Protein AF-A0A1F8M2G5-F1 (afdb_monomer)

Sequence (60 aa):
MPETRHLDFIGKLNNASLPTRYPSDIRQAIMEYTEEVARDYLQQTEEVATWLKTRPSLIE

pLDDT: mean 91.21, std 10.9, range [48.25, 98.38]

Structure (mmCIF, N/CA/C/O backbone):
data_AF-A0A1F8M2G5-F1
#
_entry.id   AF-A0A1F8M2G5-F1
#
loop_
_atom_site.group_PDB
_atom_site.id
_atom_site.type_symbol
_atom_site.label_atom_id
_atom_site.label_alt_id
_atom_site.label_comp_id
_atom_site.label_asym_id
_atom_site.label_entity_id
_atom_site.label_seq_id
_atom_site.pdbx_PDB_ins_code
_atom_site.Cartn_x
_atom_site.Cartn_y
_atom_site.Cartn_z
_atom_site.occupancy
_atom_site.B_iso_or_equiv
_atom_site.auth_seq_id
_atom_site.auth_comp_id
_atom_site.auth_asym_id
_atom_site.auth_atom_id
_atom_site.pdbx_PDB_model_num
ATOM 1 N N . MET A 1 1 ? -17.749 -11.268 4.055 1.00 57.78 1 MET A N 1
ATOM 2 C CA . MET A 1 1 ? -17.939 -10.325 5.182 1.00 57.78 1 MET A CA 1
ATOM 3 C C . MET A 1 1 ? -16.905 -9.208 5.057 1.00 57.78 1 MET A C 1
ATOM 5 O O . MET A 1 1 ? -15.834 -9.503 4.534 1.00 57.78 1 MET A O 1
ATOM 9 N N . PRO A 1 2 ? -17.184 -7.965 5.497 1.00 64.62 2 PRO A N 1
ATOM 10 C CA . PRO A 1 2 ? -16.225 -6.852 5.415 1.00 64.62 2 PRO A CA 1
ATOM 11 C C . PRO A 1 2 ? -14.873 -7.191 6.058 1.00 64.62 2 PRO A C 1
ATOM 13 O O . PRO A 1 2 ? -13.824 -6.904 5.498 1.00 64.62 2 PRO A O 1
ATOM 16 N N . GLU A 1 3 ? -14.903 -7.914 7.178 1.00 78.12 3 GLU A N 1
ATOM 17 C CA . GLU A 1 3 ? -13.709 -8.318 7.931 1.00 78.12 3 GLU A CA 1
ATOM 18 C C . GLU A 1 3 ? -12.813 -9.287 7.147 1.00 78.12 3 GLU A C 1
ATOM 20 O O . GLU A 1 3 ? -11.600 -9.113 7.131 1.00 78.12 3 GLU A O 1
ATOM 25 N N . THR A 1 4 ? -13.393 -10.240 6.408 1.00 86.94 4 THR A N 1
ATOM 26 C CA . THR A 1 4 ? -12.629 -11.147 5.532 1.00 86.94 4 THR A CA 1
ATOM 27 C C . THR A 1 4 ? -11.893 -10.370 4.441 1.00 86.94 4 THR A C 1
ATOM 29 O O . THR A 1 4 ? -10.702 -10.568 4.252 1.00 86.94 4 THR A O 1
ATOM 32 N N . ARG A 1 5 ? -12.567 -9.408 3.793 1.00 93.00 5 ARG A N 1
ATOM 33 C CA . ARG A 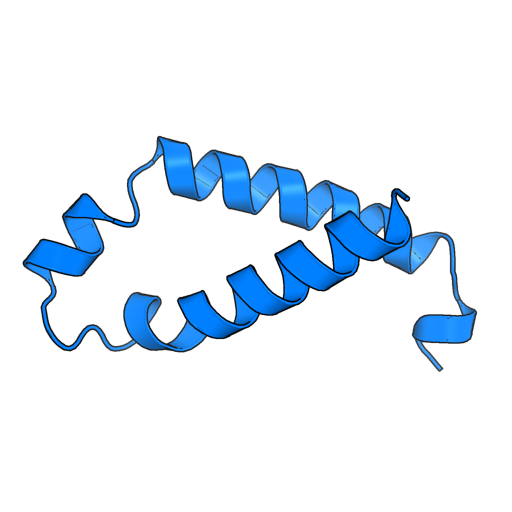1 5 ? -11.962 -8.581 2.736 1.00 93.00 5 ARG A CA 1
ATOM 34 C C . ARG A 1 5 ? -10.802 -7.730 3.262 1.00 93.00 5 ARG A C 1
ATOM 36 O O . ARG A 1 5 ? -9.799 -7.580 2.571 1.00 93.00 5 ARG A O 1
ATOM 43 N N . HIS A 1 6 ? -10.925 -7.175 4.468 1.00 94.00 6 HIS A N 1
ATOM 44 C CA . HIS A 1 6 ? -9.846 -6.402 5.087 1.00 94.00 6 HIS A CA 1
ATOM 45 C C . HIS A 1 6 ? -8.633 -7.279 5.422 1.00 94.00 6 HIS A C 1
ATOM 47 O O . HIS A 1 6 ? -7.506 -6.878 5.142 1.00 94.00 6 HIS A O 1
ATOM 53 N N . LEU A 1 7 ? -8.850 -8.486 5.955 1.00 93.25 7 LEU A N 1
ATOM 54 C CA . LEU A 1 7 ? -7.769 -9.439 6.228 1.00 93.25 7 LEU A CA 1
ATOM 55 C C . LEU A 1 7 ? -7.080 -9.917 4.941 1.00 93.25 7 LEU A C 1
ATOM 57 O O . LEU A 1 7 ? -5.850 -9.947 4.886 1.00 93.25 7 LEU A O 1
ATOM 61 N N . ASP A 1 8 ? -7.849 -10.208 3.890 1.00 95.94 8 ASP A N 1
ATOM 62 C CA . ASP A 1 8 ? -7.313 -10.583 2.576 1.00 95.94 8 ASP A CA 1
ATOM 63 C C . ASP A 1 8 ? -6.438 -9.461 1.996 1.00 95.94 8 ASP A C 1
ATOM 65 O O . ASP A 1 8 ? -5.333 -9.709 1.501 1.00 95.94 8 ASP A O 1
ATOM 69 N N . PHE A 1 9 ? -6.893 -8.207 2.104 1.00 96.75 9 PHE A N 1
ATOM 70 C CA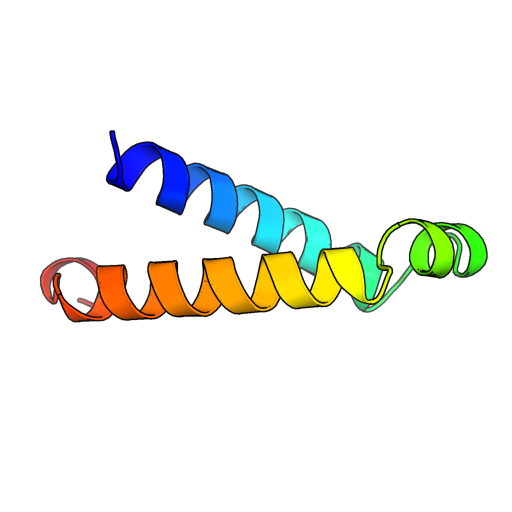 . PHE A 1 9 ? -6.113 -7.055 1.660 1.00 96.75 9 PHE A CA 1
ATOM 71 C C . PHE A 1 9 ? -4.835 -6.861 2.482 1.00 96.75 9 PHE A C 1
ATOM 73 O O . PHE A 1 9 ? -3.783 -6.609 1.899 1.00 96.75 9 PHE A O 1
ATOM 80 N N . ILE A 1 10 ? -4.877 -7.024 3.808 1.00 95.62 10 ILE A N 1
ATOM 81 C CA . ILE A 1 10 ? -3.669 -6.965 4.648 1.00 95.62 10 ILE A CA 1
ATOM 82 C C . ILE A 1 10 ? -2.649 -8.022 4.191 1.00 95.62 10 ILE A C 1
ATOM 84 O O . ILE A 1 10 ? -1.462 -7.717 4.058 1.00 95.62 10 ILE A O 1
ATOM 88 N N . GLY A 1 11 ? -3.104 -9.238 3.871 1.00 96.44 11 GLY A N 1
ATOM 89 C CA . GLY A 1 11 ? -2.256 -10.281 3.288 1.00 96.44 11 GLY A CA 1
ATOM 90 C C . GLY A 1 11 ? -1.645 -9.864 1.944 1.00 96.44 11 GLY A C 1
ATOM 91 O O . GLY A 1 11 ? -0.434 -9.988 1.739 1.00 96.44 11 GLY A O 1
ATOM 92 N N . LYS A 1 12 ? -2.459 -9.298 1.044 1.00 96.25 12 LYS A N 1
ATOM 93 C CA . LYS A 1 12 ? -2.008 -8.752 -0.250 1.00 96.25 12 LYS A CA 1
ATOM 94 C C . LYS A 1 12 ? -0.965 -7.639 -0.070 1.00 96.25 12 LYS A C 1
ATOM 96 O O . LYS A 1 12 ? 0.047 -7.630 -0.773 1.00 96.25 12 LYS A O 1
ATOM 101 N N . LEU A 1 13 ? -1.181 -6.730 0.880 1.00 96.75 13 LEU A N 1
ATOM 102 C CA . LEU A 1 13 ? -0.273 -5.627 1.194 1.00 96.75 13 LEU A CA 1
ATOM 103 C C . LEU A 1 13 ? 1.073 -6.141 1.722 1.00 96.75 13 LEU A C 1
ATOM 105 O O . LEU A 1 13 ? 2.125 -5.690 1.269 1.00 96.75 13 LEU A O 1
ATOM 109 N N . ASN A 1 14 ? 1.054 -7.133 2.617 1.00 96.62 14 ASN A N 1
ATOM 110 C CA . ASN A 1 14 ? 2.271 -7.762 3.129 1.00 96.62 14 ASN A CA 1
ATOM 111 C C . ASN A 1 14 ? 3.106 -8.397 2.004 1.00 96.62 14 ASN A C 1
ATOM 113 O O . ASN A 1 14 ? 4.320 -8.192 1.943 1.00 96.62 14 ASN A O 1
ATOM 117 N N . ASN A 1 15 ? 2.453 -9.092 1.069 1.00 95.50 15 ASN A N 1
ATOM 118 C CA . ASN A 1 15 ? 3.119 -9.713 -0.079 1.00 95.50 15 ASN A CA 1
ATOM 119 C C . ASN A 1 15 ? 3.736 -8.685 -1.039 1.00 95.50 15 ASN A C 1
ATOM 121 O O . ASN A 1 15 ? 4.772 -8.956 -1.639 1.00 95.50 15 ASN A O 1
ATOM 125 N N . ALA A 1 16 ? 3.150 -7.489 -1.150 1.00 95.44 16 ALA A N 1
ATOM 126 C CA . ALA A 1 16 ? 3.712 -6.405 -1.954 1.00 95.44 16 ALA A CA 1
ATOM 127 C C . ALA A 1 16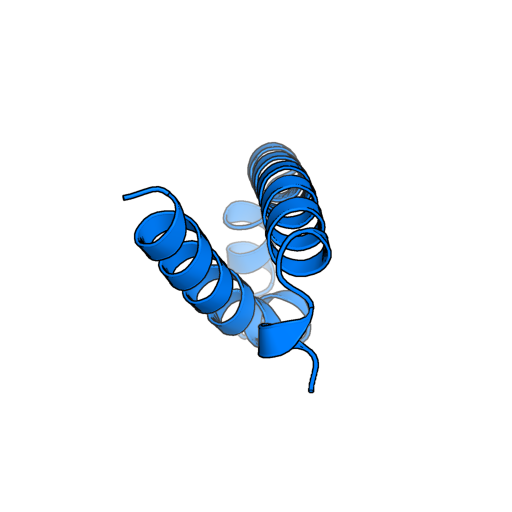 ? 4.929 -5.724 -1.298 1.00 95.44 16 ALA A C 1
ATOM 129 O O . ALA A 1 16 ? 5.696 -5.042 -1.977 1.00 95.44 16 ALA A O 1
ATOM 130 N N . SER A 1 17 ? 5.143 -5.901 0.010 1.00 94.06 17 SER A N 1
ATOM 131 C CA . SER A 1 17 ? 6.140 -5.131 0.766 1.00 94.06 17 SER A CA 1
ATOM 132 C C . SER A 1 17 ? 7.591 -5.377 0.337 1.00 94.06 17 SER A C 1
ATOM 134 O O . SER A 1 17 ? 8.407 -4.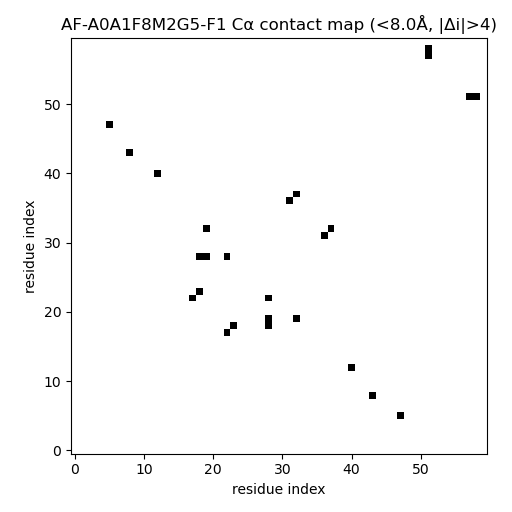460 0.382 1.00 94.06 17 SER A O 1
ATOM 136 N N . LEU A 1 18 ? 7.953 -6.607 -0.033 1.00 94.50 18 LEU A N 1
ATOM 137 C CA . LEU A 1 18 ? 9.297 -6.950 -0.503 1.00 94.50 18 LEU A CA 1
ATOM 138 C C . LEU A 1 18 ? 9.533 -6.543 -1.964 1.00 94.50 18 LEU A C 1
ATOM 140 O O . LEU A 1 18 ? 10.477 -5.783 -2.188 1.00 94.50 18 LEU A O 1
ATOM 144 N N . PRO A 1 19 ? 8.707 -6.962 -2.944 1.00 94.19 19 PRO A N 1
ATOM 145 C CA . PRO A 1 19 ? 8.962 -6.660 -4.354 1.00 94.19 19 PRO A CA 1
ATOM 146 C C . PRO A 1 19 ? 8.912 -5.160 -4.679 1.00 94.19 19 PRO A C 1
ATOM 148 O O . PRO A 1 19 ? 9.597 -4.723 -5.595 1.00 94.19 19 PR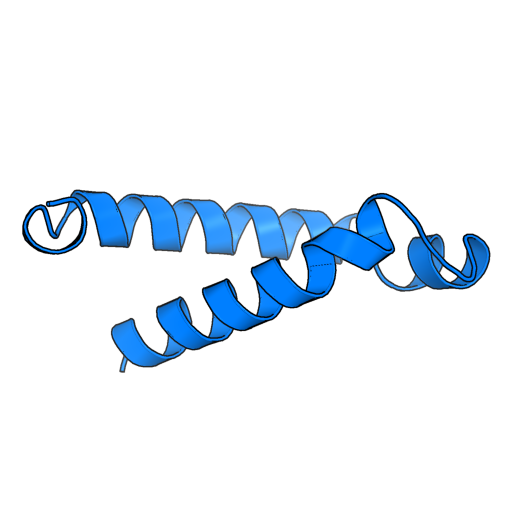O A O 1
ATOM 151 N N . THR A 1 20 ? 8.183 -4.350 -3.904 1.00 94.69 20 THR A N 1
ATOM 152 C CA . THR A 1 20 ? 8.170 -2.882 -4.078 1.00 94.69 20 THR A CA 1
ATOM 153 C C . THR A 1 20 ? 9.437 -2.185 -3.573 1.00 94.69 20 THR A C 1
ATOM 155 O O . THR A 1 20 ? 9.761 -1.099 -4.046 1.00 94.69 20 THR A O 1
ATOM 158 N N . ARG A 1 21 ? 10.174 -2.786 -2.628 1.00 95.31 21 ARG A N 1
ATOM 159 C CA . ARG A 1 21 ? 11.428 -2.229 -2.079 1.00 95.31 21 ARG A CA 1
ATOM 160 C C . ARG A 1 21 ? 12.669 -2.809 -2.748 1.00 95.31 21 ARG A C 1
ATOM 162 O O . ARG A 1 21 ? 13.630 -2.086 -2.991 1.00 95.31 21 ARG A O 1
ATOM 169 N N . TYR A 1 22 ? 12.643 -4.108 -3.024 1.00 95.81 22 TYR A N 1
ATOM 170 C CA . TYR A 1 22 ? 13.760 -4.877 -3.564 1.00 95.81 22 TYR A CA 1
ATOM 171 C C . TYR A 1 22 ? 13.256 -5.801 -4.680 1.00 95.81 22 TYR A C 1
ATOM 173 O O . TYR A 1 22 ? 13.137 -7.012 -4.473 1.00 95.81 22 TYR A O 1
ATOM 181 N N . PRO A 1 23 ? 12.907 -5.250 -5.856 1.00 95.50 23 PRO A N 1
ATOM 182 C CA . PRO A 1 23 ? 12.439 -6.067 -6.962 1.00 95.50 23 PRO A CA 1
ATOM 183 C C . PRO A 1 23 ? 13.570 -6.958 -7.479 1.00 95.50 23 PRO A C 1
ATOM 185 O O . PRO A 1 23 ? 14.681 -6.489 -7.729 1.00 95.50 23 PRO A O 1
ATOM 188 N N . SER A 1 24 ? 13.276 -8.241 -7.687 1.00 95.00 24 SER A N 1
ATOM 189 C CA . SER A 1 24 ? 14.162 -9.148 -8.426 1.00 95.00 24 SER A CA 1
ATOM 190 C C . SER A 1 24 ? 14.266 -8.755 -9.904 1.00 95.00 24 SER A C 1
ATOM 192 O O . SER A 1 24 ? 15.326 -8.918 -10.504 1.00 95.00 24 SER A O 1
ATOM 194 N N . ASP 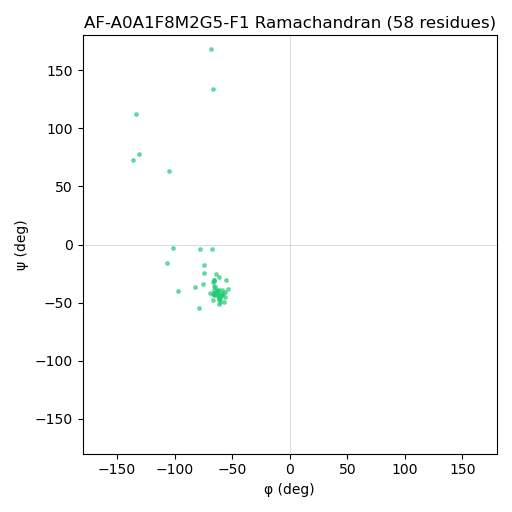A 1 25 ? 13.189 -8.193 -10.469 1.00 96.56 25 ASP A N 1
ATOM 195 C CA . ASP A 1 25 ? 13.153 -7.560 -11.788 1.00 96.56 25 ASP A CA 1
ATOM 196 C C . ASP A 1 25 ? 12.419 -6.210 -11.718 1.00 96.56 25 ASP A C 1
ATOM 198 O O . ASP A 1 25 ? 11.205 -6.133 -11.510 1.00 96.56 25 ASP A O 1
ATOM 202 N N . ILE A 1 26 ? 13.165 -5.119 -11.913 1.00 95.81 26 ILE A N 1
ATOM 203 C CA . ILE A 1 26 ? 12.621 -3.757 -11.869 1.00 95.81 26 ILE A CA 1
ATOM 204 C C . ILE A 1 26 ? 11.623 -3.475 -13.000 1.00 95.81 26 ILE A C 1
ATOM 206 O O . ILE A 1 26 ? 10.689 -2.700 -12.809 1.00 95.81 26 ILE A O 1
ATOM 210 N N . ARG A 1 27 ? 11.780 -4.104 -14.174 1.00 96.44 27 ARG A N 1
ATOM 211 C CA . ARG A 1 27 ? 10.856 -3.907 -15.301 1.00 96.44 27 ARG A CA 1
ATOM 212 C C . ARG A 1 27 ? 9.505 -4.528 -14.992 1.00 96.44 27 ARG A C 1
ATOM 214 O O . ARG A 1 27 ? 8.481 -3.905 -15.254 1.00 96.44 27 ARG A O 1
ATOM 221 N N . GLN A 1 28 ? 9.512 -5.715 -14.392 1.00 95.12 28 GLN A N 1
ATOM 222 C CA . GLN A 1 28 ? 8.297 -6.367 -13.920 1.00 95.12 28 GLN A CA 1
ATOM 223 C C . GLN A 1 28 ? 7.599 -5.526 -12.846 1.00 95.12 28 GLN A C 1
ATOM 225 O O . GLN A 1 28 ? 6.411 -5.248 -12.980 1.00 95.12 28 GLN A O 1
ATOM 230 N N . ALA A 1 29 ? 8.342 -5.018 -11.858 1.00 94.88 29 ALA A N 1
ATOM 231 C CA . ALA A 1 29 ? 7.769 -4.180 -10.806 1.00 94.88 29 ALA A CA 1
ATOM 232 C C . ALA A 1 29 ? 7.086 -2.910 -11.349 1.00 94.88 29 ALA A C 1
ATOM 234 O O . ALA A 1 29 ? 6.010 -2.550 -10.884 1.00 94.88 29 ALA A O 1
ATOM 235 N N . ILE A 1 30 ? 7.660 -2.256 -12.365 1.00 95.50 30 ILE A N 1
ATOM 236 C CA . ILE A 1 30 ? 7.048 -1.073 -12.999 1.00 95.50 30 ILE A CA 1
ATOM 237 C C . ILE A 1 30 ? 5.733 -1.424 -13.718 1.00 95.50 30 ILE A C 1
ATOM 239 O O . ILE A 1 30 ? 4.804 -0.619 -13.716 1.00 95.50 30 ILE A O 1
ATOM 243 N N . MET A 1 31 ? 5.638 -2.610 -14.328 1.00 96.06 31 MET A N 1
ATOM 244 C CA . MET A 1 31 ? 4.410 -3.063 -14.994 1.00 96.06 31 MET A CA 1
ATOM 245 C C . MET A 1 31 ? 3.330 -3.506 -14.000 1.00 96.06 31 MET A C 1
ATOM 247 O O . MET A 1 31 ? 2.147 -3.337 -14.276 1.00 96.06 31 MET A O 1
ATOM 251 N N . GLU A 1 32 ? 3.727 -4.084 -12.866 1.00 95.50 32 GLU A N 1
ATOM 252 C CA . GLU A 1 32 ? 2.808 -4.610 -11.851 1.00 95.50 32 GLU A CA 1
ATOM 253 C C . GLU A 1 32 ? 2.280 -3.528 -10.901 1.00 95.50 32 GLU A C 1
ATOM 255 O O . GLU A 1 32 ? 1.112 -3.560 -10.519 1.00 95.50 32 GLU A O 1
ATOM 260 N N . TYR A 1 33 ? 3.112 -2.550 -10.537 1.00 95.56 33 TYR A N 1
ATOM 261 C CA . TYR A 1 33 ? 2.765 -1.471 -9.608 1.00 95.56 33 TYR A CA 1
ATOM 262 C C . TYR A 1 33 ? 2.532 -0.156 -10.352 1.00 95.56 33 TYR A C 1
ATOM 264 O O . TYR A 1 33 ? 3.247 0.831 -10.169 1.00 95.56 33 TYR A O 1
ATOM 272 N N . THR A 1 34 ? 1.515 -0.151 -11.212 1.00 97.12 34 THR A N 1
ATOM 273 C CA . THR A 1 34 ? 1.086 1.049 -11.939 1.00 97.12 34 THR A CA 1
ATOM 274 C C . THR A 1 34 ? 0.460 2.088 -11.004 1.00 97.12 34 THR A C 1
ATOM 276 O O . THR A 1 34 ? 0.117 1.800 -9.855 1.00 97.12 34 THR A O 1
ATOM 279 N N . GLU A 1 35 ? 0.252 3.309 -11.505 1.00 97.44 35 GLU A N 1
ATOM 280 C CA . GLU A 1 35 ? -0.459 4.356 -10.760 1.00 97.44 35 GLU A CA 1
ATOM 281 C C . GLU A 1 35 ? -1.862 3.906 -10.321 1.00 97.44 35 GLU A C 1
ATOM 283 O O . GLU A 1 35 ? -2.267 4.163 -9.190 1.00 97.44 35 GLU A O 1
ATOM 288 N N . GLU A 1 36 ? -2.591 3.207 -11.192 1.00 98.12 36 GLU A N 1
ATOM 289 C CA . GLU A 1 36 ? -3.923 2.678 -10.886 1.00 98.12 36 GLU A CA 1
ATOM 290 C C . GLU A 1 36 ? -3.873 1.687 -9.718 1.00 98.12 36 GLU A C 1
ATOM 292 O O . GLU A 1 36 ? -4.632 1.823 -8.758 1.00 98.12 36 GLU A O 1
ATOM 297 N N . VAL A 1 37 ? -2.919 0.750 -9.747 1.00 96.88 37 VAL A N 1
ATOM 298 C CA . VAL A 1 37 ? -2.707 -0.214 -8.659 1.00 96.88 37 VAL A CA 1
ATOM 299 C C . VAL A 1 37 ? -2.316 0.503 -7.367 1.00 96.88 37 VAL A C 1
ATOM 301 O O . VAL A 1 37 ? -2.833 0.179 -6.301 1.00 96.88 37 VAL A O 1
ATOM 304 N N . ALA A 1 38 ? -1.450 1.515 -7.440 1.00 96.88 38 ALA A N 1
ATOM 305 C CA . ALA A 1 38 ? -1.063 2.300 -6.272 1.00 96.88 38 ALA A CA 1
ATOM 306 C C . ALA A 1 38 ? -2.254 3.061 -5.659 1.00 96.88 38 ALA A C 1
ATOM 308 O O . ALA A 1 38 ? -2.390 3.102 -4.434 1.00 96.88 38 ALA A O 1
ATOM 309 N N . ARG A 1 39 ? -3.143 3.626 -6.488 1.00 98.38 39 ARG A N 1
ATOM 310 C CA . ARG A 1 39 ? -4.370 4.301 -6.031 1.00 98.38 39 ARG A CA 1
ATOM 311 C C . ARG A 1 39 ? -5.350 3.329 -5.377 1.00 98.38 39 ARG A C 1
ATOM 313 O O . ARG A 1 39 ? -5.892 3.654 -4.323 1.00 98.38 39 ARG A O 1
ATOM 320 N N . ASP A 1 40 ? -5.524 2.137 -5.944 1.00 97.88 40 ASP A N 1
ATOM 321 C CA . ASP A 1 40 ? -6.342 1.068 -5.354 1.00 97.88 40 ASP A CA 1
ATOM 322 C C . ASP A 1 40 ? -5.804 0.633 -3.977 1.00 97.88 40 ASP A C 1
ATOM 324 O O . ASP A 1 40 ? -6.551 0.537 -3.001 1.00 97.88 40 ASP A O 1
ATOM 328 N N . TYR A 1 41 ? -4.484 0.452 -3.860 1.00 97.50 41 TYR A N 1
ATOM 329 C CA . TYR A 1 41 ? -3.835 0.127 -2.586 1.00 97.50 41 TYR A CA 1
ATOM 330 C C . TYR A 1 41 ? -4.001 1.241 -1.551 1.00 97.50 41 TYR A C 1
ATOM 332 O O . TYR A 1 41 ? -4.229 0.945 -0.376 1.00 97.50 41 TYR A O 1
ATOM 340 N N . LEU A 1 42 ? -3.900 2.508 -1.961 1.00 98.06 42 LEU A N 1
ATOM 341 C CA . LEU A 1 42 ? -4.121 3.645 -1.071 1.00 98.06 42 LEU A CA 1
ATOM 342 C C . LEU A 1 42 ? -5.555 3.640 -0.529 1.00 98.06 42 LEU A C 1
ATOM 344 O O . LEU A 1 42 ? -5.735 3.656 0.688 1.00 98.06 42 LEU A O 1
ATOM 348 N N . GLN A 1 43 ? -6.554 3.530 -1.406 1.00 98.06 43 GLN A N 1
ATOM 349 C CA . GLN A 1 43 ? -7.961 3.503 -1.003 1.00 98.06 43 GLN A CA 1
ATOM 350 C C . GLN A 1 43 ? -8.244 2.359 -0.018 1.00 98.06 43 GLN A C 1
ATOM 352 O O . GLN A 1 43 ? -8.811 2.574 1.053 1.00 98.06 43 GLN A O 1
ATOM 357 N N . GLN A 1 44 ? -7.809 1.137 -0.334 1.00 97.38 44 GLN A N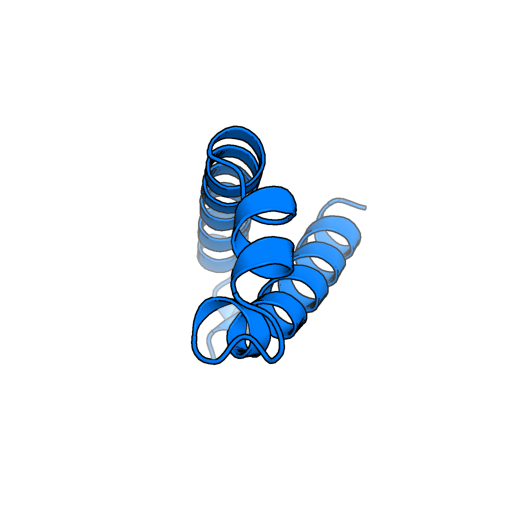 1
ATOM 358 C CA . GLN A 1 44 ? -8.027 -0.015 0.546 1.00 97.38 44 GLN A CA 1
ATOM 359 C C . GLN A 1 44 ? -7.278 0.115 1.879 1.00 97.38 44 GLN A C 1
ATOM 361 O O . GLN A 1 44 ? -7.768 -0.339 2.915 1.00 97.38 44 GLN A O 1
ATOM 366 N N . THR A 1 45 ? -6.120 0.780 1.885 1.00 97.12 45 THR A N 1
ATOM 367 C CA . THR A 1 45 ? -5.390 1.096 3.120 1.00 97.12 45 THR A CA 1
ATOM 368 C C . THR A 1 45 ? -6.174 2.073 3.993 1.00 97.12 45 THR A C 1
ATOM 370 O O . THR A 1 45 ? -6.270 1.855 5.199 1.00 97.12 45 THR A O 1
ATOM 373 N N . GLU A 1 46 ? -6.773 3.118 3.418 1.00 97.44 46 GLU A N 1
ATOM 374 C CA . GLU A 1 46 ? -7.617 4.072 4.152 1.00 97.44 46 GLU A CA 1
ATOM 375 C C . GLU A 1 46 ? -8.867 3.396 4.739 1.00 97.44 46 GLU A C 1
ATOM 377 O O . GLU A 1 46 ? -9.222 3.634 5.902 1.00 97.44 46 GLU A O 1
ATOM 382 N N . GLU A 1 47 ? -9.493 2.497 3.975 1.00 95.62 47 GLU A N 1
ATOM 383 C CA . GLU A 1 47 ? -10.616 1.672 4.4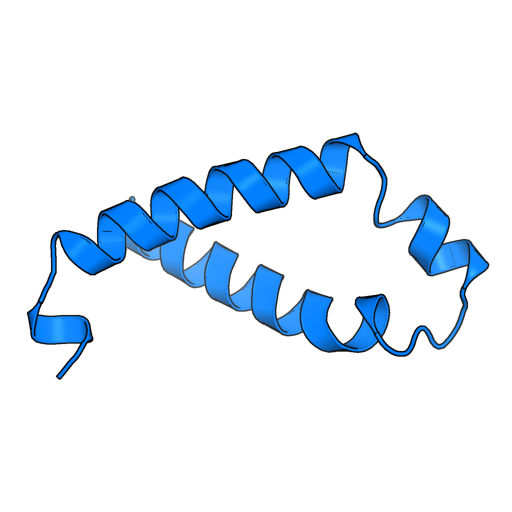30 1.00 95.62 47 GLU A CA 1
ATOM 384 C C . GLU A 1 47 ? -10.210 0.778 5.616 1.00 95.62 47 GLU A C 1
ATOM 386 O O . GLU A 1 47 ? -10.877 0.788 6.654 1.00 95.62 47 GLU A O 1
ATOM 391 N N . VAL A 1 48 ? -9.087 0.053 5.511 1.00 95.19 48 VAL A N 1
ATOM 392 C CA . VAL A 1 48 ? -8.573 -0.805 6.594 1.00 95.19 48 VAL A CA 1
ATOM 393 C C . VAL A 1 48 ? -8.164 0.009 7.818 1.00 95.19 48 VAL A C 1
ATOM 395 O O . VAL A 1 48 ? -8.498 -0.368 8.940 1.00 95.19 48 VAL A O 1
ATOM 398 N N . ALA A 1 49 ? -7.487 1.143 7.638 1.00 94.62 49 ALA A N 1
ATOM 399 C CA . ALA A 1 49 ? -7.087 2.011 8.742 1.00 94.62 49 ALA A CA 1
ATOM 400 C C . ALA A 1 49 ? -8.307 2.547 9.505 1.00 94.62 49 ALA A C 1
ATOM 402 O O . ALA A 1 49 ? -8.294 2.622 10.735 1.00 94.62 49 ALA A O 1
ATOM 403 N N . THR A 1 50 ? -9.377 2.891 8.787 1.00 94.19 50 THR A N 1
ATOM 404 C CA . THR A 1 50 ? -10.650 3.302 9.389 1.00 94.19 50 THR A CA 1
ATOM 405 C C . THR A 1 50 ? -11.297 2.137 10.134 1.00 94.19 50 THR A C 1
ATOM 407 O O . THR A 1 50 ? -11.668 2.281 11.298 1.00 94.19 50 THR A O 1
ATOM 410 N N . TRP A 1 51 ? -11.365 0.960 9.508 1.00 91.88 51 TRP A N 1
ATOM 411 C CA . TRP A 1 51 ? -11.903 -0.256 10.119 1.00 91.88 51 TRP A CA 1
ATOM 412 C C . TRP A 1 51 ? -11.181 -0.623 11.427 1.00 91.88 51 TRP A C 1
ATOM 414 O O . TRP A 1 51 ? -11.849 -0.855 12.438 1.00 91.88 51 TRP A O 1
ATOM 424 N N . LEU A 1 52 ? -9.845 -0.575 11.452 1.00 91.25 52 LEU A N 1
ATOM 425 C CA . LEU A 1 52 ? -9.033 -0.825 12.650 1.00 91.25 52 LEU A CA 1
ATOM 426 C C . LEU A 1 52 ? -9.327 0.184 13.767 1.00 91.25 52 LEU A C 1
ATOM 428 O O . LEU A 1 52 ? -9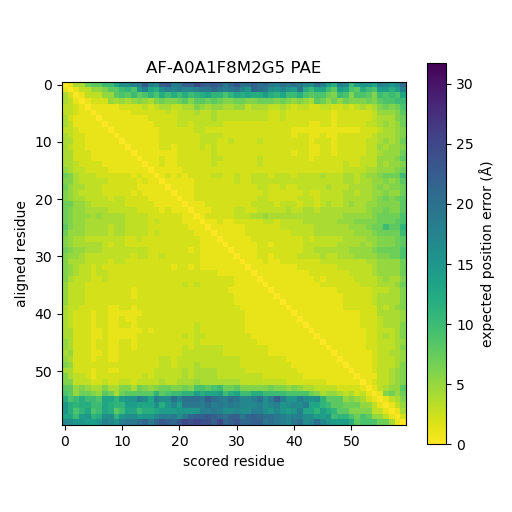.553 -0.209 14.908 1.00 91.25 52 LEU A O 1
ATOM 432 N N . LYS A 1 53 ? -9.409 1.482 13.448 1.00 90.31 53 LYS A N 1
ATOM 433 C CA . LYS A 1 53 ? -9.720 2.532 14.439 1.00 90.31 53 LYS A CA 1
ATOM 434 C C . LYS A 1 53 ? -11.093 2.360 15.093 1.00 90.31 53 LYS A C 1
ATOM 436 O O . LYS A 1 53 ? -11.277 2.774 16.232 1.00 90.31 53 LYS A O 1
ATOM 441 N N . THR A 1 54 ? -12.053 1.742 14.402 1.00 88.69 54 THR A N 1
ATOM 442 C CA . THR A 1 54 ? -13.376 1.433 14.978 1.00 88.69 54 THR A CA 1
ATOM 443 C C . THR A 1 54 ? -13.379 0.210 15.903 1.00 88.69 54 THR A C 1
ATOM 445 O O . THR A 1 54 ? -14.411 -0.092 16.497 1.00 88.69 54 THR A O 1
ATOM 448 N N . ARG A 1 55 ? -12.248 -0.499 16.038 1.00 85.31 55 ARG A N 1
ATOM 449 C CA . ARG A 1 55 ? -12.096 -1.723 16.842 1.00 85.31 55 ARG A CA 1
ATOM 450 C C . ARG A 1 55 ? -10.856 -1.636 17.745 1.00 85.31 55 ARG A C 1
ATOM 452 O O . ARG A 1 55 ? -9.843 -2.269 17.453 1.00 85.31 55 ARG A O 1
ATOM 459 N N . PRO A 1 56 ? -10.932 -0.897 18.866 1.00 71.31 56 PRO A N 1
ATOM 460 C CA . PRO A 1 56 ? -9.805 -0.728 19.786 1.00 71.31 56 PRO A CA 1
ATOM 461 C C . PRO A 1 56 ? -9.225 -2.051 20.308 1.00 71.31 56 PRO A C 1
ATOM 463 O O . PRO A 1 56 ? -8.021 -2.155 20.495 1.00 71.31 56 PRO A O 1
ATOM 466 N N . SER A 1 57 ? -10.056 -3.090 20.445 1.00 76.00 57 SER A N 1
ATOM 467 C CA . SER A 1 57 ? -9.655 -4.425 20.911 1.00 76.00 57 SER A CA 1
ATOM 468 C C . SER A 1 57 ? -8.740 -5.205 19.954 1.00 76.00 57 SER A C 1
ATOM 470 O O . SER A 1 57 ? -8.379 -6.332 20.264 1.00 76.00 57 SER A O 1
ATOM 472 N N . LEU A 1 58 ? -8.444 -4.676 18.761 1.00 67.62 58 LEU A N 1
ATOM 473 C CA . LEU A 1 58 ? -7.473 -5.252 17.818 1.00 67.62 58 LEU A CA 1
ATOM 474 C C . LEU A 1 58 ? -6.118 -4.523 17.847 1.00 67.62 58 LEU A C 1
ATOM 476 O O . LEU A 1 58 ? -5.218 -4.888 17.093 1.00 67.62 58 LEU A O 1
ATOM 480 N N . ILE A 1 59 ? -6.003 -3.456 18.645 1.00 60.81 59 ILE A N 1
ATOM 481 C CA . ILE A 1 59 ? -4.810 -2.604 18.760 1.00 60.81 59 ILE A CA 1
ATOM 482 C C . ILE A 1 59 ? -4.074 -2.858 20.097 1.00 60.81 59 ILE A C 1
ATOM 484 O O . ILE A 1 59 ? -2.908 -2.485 20.218 1.00 60.81 59 ILE A O 1
ATOM 488 N N . GLU A 1 60 ? -4.729 -3.511 21.064 1.00 48.25 60 GLU A N 1
ATOM 489 C CA . GLU A 1 60 ? -4.153 -4.006 22.332 1.00 48.25 60 GLU A CA 1
ATOM 490 C C . GLU A 1 60 ? -3.630 -5.444 22.205 1.00 48.25 60 GLU A C 1
ATOM 492 O O . GLU A 1 60 ? -2.568 -5.725 22.807 1.00 48.25 60 GLU A O 1
#

Mean predicted aligned error: 4.14 Å

Foldseek 3Di:
DVVVVLVVLVVVVVVVPCCCVPNPDPVVVPVVCDPVNVVVNVVSVVVSVVVVVVPVVVVD

Radius of gyration: 13.63 Å; Cα contacts (8 Å, |Δi|>4): 13; chains: 1; bounding box: 32×16×38 Å

Secondary structure (DSSP, 8-state):
-HHHHHHHHHHHHHHHTTTTTS-S-HHHHHHHS-HHHHHHHHHHHHHHHHHHHT-GGGT-

Solvent-accessible surface area (backbone atoms only — not comparable to full-atom values): 3584 Å² total; per-residue (Å²): 105,75,66,58,56,46,54,52,47,51,53,54,52,58,65,47,57,52,50,76,74,61,46,95,47,64,69,58,42,57,70,68,62,33,72,68,51,51,51,53,52,49,53,52,47,55,53,41,54,52,56,50,69,77,38,65,87,80,77,114